Protein AF-S4PUN5-F1 (afdb_monomer)

pLDDT: mean 82.81, std 14.01, range [51.09, 97.31]

Structure (mmCIF, N/CA/C/O backbone):
data_AF-S4PUN5-F1
#
_entry.id   AF-S4PUN5-F1
#
loop_
_atom_site.group_PDB
_atom_site.id
_atom_site.type_symbol
_atom_site.label_atom_id
_atom_site.label_alt_id
_atom_site.label_comp_id
_atom_site.label_asym_id
_atom_site.label_entity_id
_atom_site.label_seq_id
_atom_site.pdbx_PDB_ins_code
_atom_site.Cartn_x
_atom_site.Cartn_y
_atom_site.Cartn_z
_atom_site.occupancy
_atom_site.B_iso_or_equiv
_atom_site.auth_seq_id
_atom_site.auth_comp_id
_atom_site.auth_asym_id
_atom_site.auth_atom_id
_atom_site.pdbx_PDB_model_num
ATOM 1 N N . MET A 1 1 ? 36.128 30.881 -1.973 1.00 51.19 1 MET A N 1
ATOM 2 C CA . MET A 1 1 ? 35.842 29.813 -2.955 1.00 51.19 1 MET A CA 1
ATOM 3 C C . MET A 1 1 ? 34.952 30.419 -4.022 1.00 51.19 1 MET A C 1
ATOM 5 O O . MET A 1 1 ? 33.898 30.947 -3.689 1.00 51.19 1 MET A O 1
ATOM 9 N N . SER A 1 2 ? 35.481 30.545 -5.239 1.00 54.75 2 SER A N 1
ATOM 10 C CA . SER A 1 2 ? 34.906 31.361 -6.318 1.00 54.75 2 SER A CA 1
ATOM 11 C C . SER A 1 2 ? 33.734 30.624 -6.969 1.00 54.75 2 SER A C 1
ATOM 13 O O . SER A 1 2 ? 33.783 29.408 -7.128 1.00 54.75 2 SER A O 1
ATOM 15 N N . GLU A 1 3 ? 32.700 31.346 -7.407 1.00 55.84 3 GLU A N 1
ATOM 16 C CA . GLU A 1 3 ? 31.520 30.792 -8.097 1.00 55.84 3 GLU A CA 1
ATOM 17 C C . GLU A 1 3 ? 31.858 29.901 -9.308 1.00 55.84 3 GLU A C 1
ATOM 19 O O . GLU A 1 3 ? 31.047 29.066 -9.705 1.00 55.84 3 GLU A O 1
ATOM 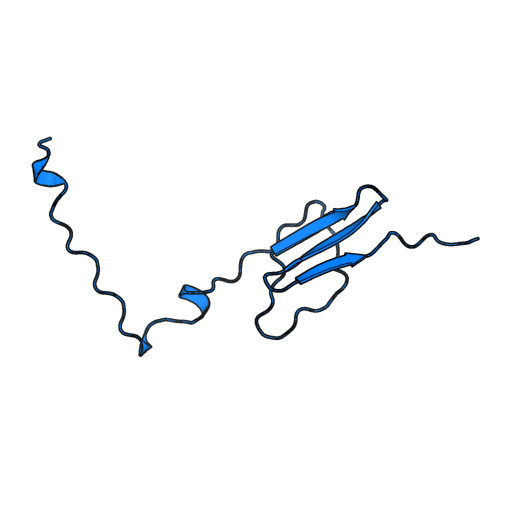24 N N . ARG A 1 4 ? 33.082 30.025 -9.839 1.00 56.62 4 ARG A N 1
ATOM 25 C CA . ARG A 1 4 ? 33.648 29.223 -10.933 1.00 56.62 4 ARG A CA 1
ATOM 26 C C . ARG A 1 4 ? 33.847 27.734 -10.621 1.00 56.62 4 ARG A C 1
ATOM 28 O O . ARG A 1 4 ? 33.980 26.958 -11.560 1.00 56.62 4 ARG A O 1
ATOM 35 N N . GLU A 1 5 ? 33.847 27.313 -9.357 1.00 55.34 5 GLU A N 1
ATOM 36 C CA . GLU A 1 5 ? 34.026 25.893 -8.990 1.00 55.34 5 GLU A CA 1
ATOM 37 C C . GLU A 1 5 ? 32.721 25.082 -9.019 1.00 55.34 5 GLU A C 1
ATOM 39 O O . GLU A 1 5 ? 32.761 23.855 -9.033 1.00 55.34 5 GLU A O 1
ATOM 44 N N . ARG A 1 6 ? 31.553 25.736 -9.101 1.00 56.19 6 ARG A N 1
ATOM 45 C CA . ARG A 1 6 ? 30.244 25.052 -9.123 1.00 56.19 6 ARG A CA 1
ATOM 46 C C . ARG A 1 6 ? 29.868 24.447 -10.482 1.00 56.19 6 ARG A C 1
ATOM 48 O O . ARG A 1 6 ? 28.818 23.825 -10.592 1.00 56.19 6 ARG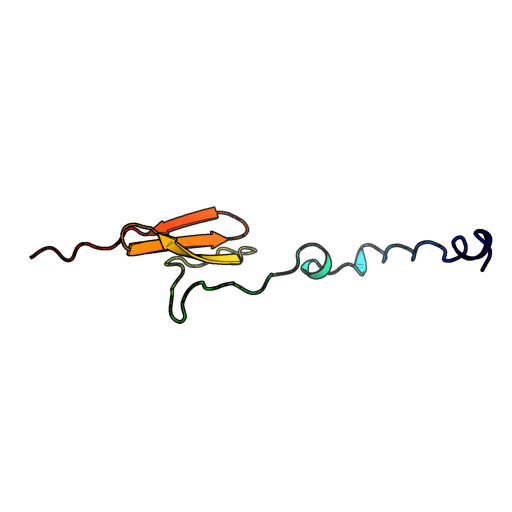 A O 1
ATOM 55 N N . TYR A 1 7 ? 30.698 24.616 -11.511 1.00 59.25 7 TYR A N 1
ATOM 56 C CA . TYR A 1 7 ? 30.350 24.286 -12.895 1.00 59.25 7 TYR A CA 1
ATOM 57 C C . TYR A 1 7 ? 31.395 23.378 -13.545 1.00 59.25 7 TYR A C 1
ATOM 59 O O . TYR A 1 7 ? 32.101 23.805 -14.455 1.00 59.25 7 TYR A O 1
ATOM 67 N N . ARG A 1 8 ? 31.567 22.135 -13.075 1.00 61.91 8 ARG A N 1
ATOM 68 C CA . ARG A 1 8 ? 32.383 21.165 -13.835 1.00 61.91 8 ARG A CA 1
ATOM 69 C C . ARG A 1 8 ? 32.171 19.690 -13.529 1.00 61.91 8 ARG A C 1
ATOM 71 O O . ARG A 1 8 ? 33.044 18.885 -13.836 1.00 61.91 8 ARG A O 1
ATOM 78 N N . THR A 1 9 ? 31.015 19.308 -13.003 1.00 62.97 9 THR A N 1
ATOM 79 C CA . THR A 1 9 ? 30.603 17.906 -13.106 1.00 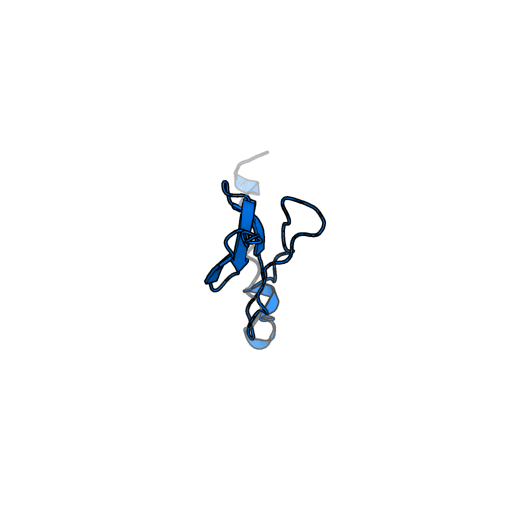62.97 9 THR A CA 1
ATOM 80 C C . THR A 1 9 ? 29.711 17.799 -14.339 1.00 62.97 9 THR A C 1
ATOM 82 O O . THR A 1 9 ? 28.628 18.387 -14.331 1.00 62.97 9 THR A O 1
ATOM 85 N N . PRO A 1 10 ? 30.150 17.137 -15.427 1.00 68.50 10 PRO A N 1
ATOM 86 C CA . PRO A 1 10 ? 29.224 16.798 -16.495 1.00 68.50 10 PRO A CA 1
ATOM 87 C C . PRO A 1 10 ? 28.059 16.009 -15.878 1.00 68.50 10 PRO A C 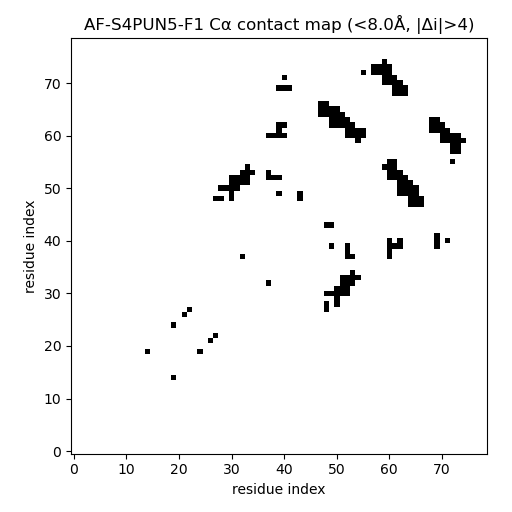1
ATOM 89 O O . PRO A 1 10 ? 28.314 15.194 -14.981 1.00 68.50 10 PRO A O 1
ATOM 92 N N . PRO A 1 11 ? 26.799 16.250 -16.294 1.00 70.88 11 PRO A N 1
ATOM 93 C CA . PRO A 1 11 ? 25.689 15.425 -15.839 1.00 70.88 11 PRO A CA 1
ATOM 94 C C . PRO A 1 11 ? 26.057 13.969 -16.113 1.00 70.88 11 PRO A C 1
ATOM 96 O O . PRO A 1 11 ? 26.562 13.656 -17.196 1.00 70.88 11 PRO A O 1
ATOM 99 N N . GLN A 1 12 ? 25.897 13.100 -15.110 1.00 72.06 12 GLN A N 1
ATOM 100 C CA . GLN A 1 12 ? 26.175 11.687 -15.324 1.00 72.06 12 GLN A CA 1
ATOM 101 C C . GLN A 1 12 ? 25.347 11.216 -16.525 1.00 72.06 12 GLN A C 1
ATOM 103 O O . GLN A 1 12 ? 24.151 11.512 -16.571 1.00 72.06 12 GLN A O 1
ATOM 108 N N . PRO A 1 13 ? 25.968 10.540 -17.508 1.00 73.75 13 PRO A N 1
ATOM 109 C CA . PRO A 1 13 ? 25.232 10.033 -18.650 1.00 73.75 13 PRO A CA 1
ATOM 110 C C . PRO A 1 13 ? 24.146 9.090 -18.142 1.00 73.75 13 PRO A C 1
ATOM 112 O O . PRO A 1 13 ? 24.425 8.215 -17.317 1.00 73.75 13 PRO A O 1
ATOM 115 N N . GLU A 1 14 ? 22.916 9.290 -18.618 1.00 70.75 14 GLU A N 1
ATOM 116 C CA . GLU A 1 14 ? 21.815 8.395 -18.283 1.00 70.75 14 GLU A CA 1
ATOM 117 C C . GLU A 1 14 ? 22.225 6.952 -18.615 1.00 70.75 14 GLU A C 1
ATOM 119 O O . GLU A 1 14 ? 22.806 6.699 -19.681 1.00 70.75 14 GLU A O 1
ATOM 124 N N . PRO A 1 15 ? 21.987 5.992 -17.704 1.00 72.56 15 PRO A N 1
ATOM 125 C CA . PRO A 1 15 ? 22.280 4.601 -17.985 1.00 72.56 15 PRO A CA 1
ATOM 126 C C . PRO A 1 15 ? 21.516 4.187 -19.247 1.00 72.56 15 PRO A C 1
ATOM 128 O O . PRO A 1 15 ? 20.342 4.530 -19.401 1.00 72.56 15 PRO A O 1
ATOM 131 N N . PRO A 1 16 ? 22.154 3.449 -20.168 1.00 75.75 16 PRO A N 1
ATOM 132 C CA . PRO A 1 16 ? 21.486 3.046 -21.391 1.00 75.75 16 PRO A CA 1
ATOM 133 C C . PRO A 1 16 ? 20.229 2.221 -21.052 1.00 75.75 16 PRO A C 1
ATOM 135 O O . PRO A 1 16 ? 20.240 1.506 -20.049 1.00 75.75 16 PRO A O 1
ATOM 138 N N . PRO A 1 17 ? 19.161 2.260 -21.872 1.00 67.69 17 PRO A N 1
ATOM 139 C CA . PRO A 1 17 ? 17.831 1.750 -21.502 1.00 67.69 17 PRO A CA 1
ATOM 140 C C . PRO A 1 17 ? 17.811 0.296 -21.010 1.00 67.69 17 PRO A C 1
ATOM 142 O O . PRO A 1 17 ? 17.021 -0.070 -20.149 1.00 67.69 17 PRO A O 1
ATOM 145 N N . HIS A 1 18 ? 18.731 -0.532 -21.512 1.00 71.81 18 HIS A N 1
ATOM 146 C CA . HIS A 1 18 ? 18.891 -1.937 -21.126 1.00 71.81 18 HIS A CA 1
ATOM 147 C C . HIS A 1 18 ? 19.541 -2.149 -19.742 1.00 71.81 18 HIS A C 1
ATOM 149 O O . HIS A 1 18 ? 19.650 -3.284 -19.283 1.00 71.81 18 HIS A O 1
ATOM 155 N N . ARG A 1 19 ? 20.012 -1.082 -19.083 1.00 75.50 19 ARG A N 1
ATOM 156 C CA . ARG A 1 19 ? 20.602 -1.089 -17.734 1.00 75.50 19 ARG A CA 1
ATOM 157 C C . ARG A 1 19 ? 19.685 -0.506 -16.662 1.00 75.50 19 ARG A C 1
ATOM 159 O O . ARG A 1 19 ? 20.052 -0.559 -15.492 1.00 75.50 19 ARG A O 1
ATOM 166 N N . VAL A 1 20 ? 18.522 0.024 -17.033 1.00 77.06 20 VAL A N 1
ATOM 167 C CA . VAL A 1 20 ? 17.556 0.566 -16.074 1.00 77.06 20 VAL A CA 1
ATOM 168 C C . VAL A 1 20 ? 16.697 -0.576 -15.550 1.00 77.06 20 VAL A C 1
ATOM 170 O O . VAL A 1 20 ? 15.944 -1.191 -16.308 1.00 77.06 20 VAL A O 1
ATOM 173 N N . ARG A 1 21 ? 16.798 -0.897 -14.256 1.00 76.19 21 ARG A N 1
ATOM 174 C CA . ARG A 1 21 ? 15.873 -1.864 -13.656 1.00 76.19 21 ARG A CA 1
ATOM 175 C C . ARG A 1 21 ? 14.546 -1.163 -13.402 1.00 76.19 21 ARG A C 1
ATOM 177 O O . ARG A 1 21 ? 14.515 -0.014 -12.973 1.00 76.19 21 ARG A O 1
ATOM 184 N N . ALA A 1 22 ? 13.434 -1.874 -13.575 1.00 75.69 22 ALA A N 1
ATOM 185 C CA . ALA A 1 22 ? 12.115 -1.334 -13.238 1.00 75.69 22 ALA A CA 1
ATOM 186 C C . ALA A 1 22 ? 12.032 -0.868 -11.768 1.00 75.69 22 ALA A C 1
ATOM 188 O O . ALA A 1 22 ? 11.360 0.116 -11.477 1.00 75.69 22 ALA A O 1
ATOM 189 N N . SER A 1 23 ? 12.769 -1.526 -10.863 1.00 75.38 23 SER A N 1
ATOM 190 C CA . SER A 1 23 ? 12.898 -1.135 -9.453 1.00 75.38 23 SER A CA 1
ATOM 191 C C . SER A 1 23 ? 13.566 0.220 -9.234 1.00 75.38 23 SER A C 1
ATOM 193 O O . SER A 1 23 ? 13.342 0.829 -8.194 1.00 75.38 23 SER A O 1
ATOM 195 N N . ASP A 1 24 ? 14.392 0.671 -10.177 1.00 78.31 24 ASP A N 1
ATOM 196 C CA . ASP A 1 24 ? 15.117 1.937 -10.070 1.00 78.31 24 ASP A CA 1
ATOM 197 C C . ASP A 1 24 ? 14.199 3.109 -10.448 1.00 78.31 24 ASP A C 1
ATOM 199 O O . ASP A 1 24 ? 14.304 4.190 -9.876 1.00 78.31 24 ASP A O 1
ATOM 203 N N . LEU A 1 25 ? 13.260 2.877 -11.375 1.00 77.75 25 LEU A N 1
ATOM 204 C CA . LEU A 1 25 ? 12.244 3.855 -11.783 1.00 77.75 25 LEU A CA 1
ATOM 205 C C . LEU A 1 25 ? 11.018 3.852 -10.864 1.00 77.75 25 LEU A C 1
ATOM 207 O O . LEU A 1 25 ? 10.428 4.899 -10.609 1.00 77.75 25 LEU A O 1
ATOM 211 N N . TYR A 1 26 ? 10.634 2.676 -10.366 1.00 75.81 26 TYR A N 1
ATOM 212 C CA . TYR A 1 26 ? 9.450 2.473 -9.535 1.00 75.81 26 TYR A CA 1
ATOM 213 C C . TYR A 1 26 ? 9.831 1.701 -8.266 1.00 75.81 26 TYR A C 1
ATOM 215 O O . TYR A 1 26 ? 9.510 0.513 -8.130 1.00 75.81 26 TYR A O 1
ATOM 223 N N . PRO A 1 27 ? 10.554 2.347 -7.333 1.00 83.00 27 PRO A N 1
ATOM 224 C CA . PRO A 1 27 ? 11.004 1.691 -6.120 1.00 83.00 27 PRO A CA 1
ATOM 225 C C . PRO A 1 27 ? 9.812 1.288 -5.252 1.00 83.00 27 PRO A C 1
ATOM 227 O O . PRO A 1 27 ? 8.921 2.086 -4.952 1.00 83.00 27 PRO A O 1
ATOM 230 N N . ARG A 1 28 ? 9.818 0.030 -4.805 1.00 86.81 28 ARG A N 1
ATOM 231 C CA . ARG A 1 28 ? 8.849 -0.466 -3.829 1.00 86.81 28 ARG A CA 1
ATOM 232 C C . ARG A 1 28 ? 9.170 0.141 -2.468 1.00 86.81 28 ARG A C 1
ATOM 234 O O . ARG A 1 28 ? 10.135 -0.261 -1.819 1.00 86.81 28 ARG A O 1
ATOM 241 N N . LEU A 1 29 ? 8.355 1.100 -2.040 1.00 84.81 29 LEU A N 1
ATOM 242 C CA . LEU A 1 29 ? 8.503 1.721 -0.729 1.00 84.81 29 LEU A CA 1
ATOM 243 C C . LEU A 1 29 ? 8.188 0.714 0.383 1.00 84.81 29 LEU A C 1
ATOM 245 O O . LEU A 1 29 ? 7.337 -0.168 0.230 1.00 84.81 29 LEU A O 1
ATOM 249 N N . ARG A 1 30 ? 8.883 0.853 1.515 1.00 90.50 30 ARG A N 1
ATOM 250 C CA . ARG A 1 30 ? 8.565 0.093 2.726 1.00 90.50 30 ARG A CA 1
ATOM 251 C C . ARG A 1 30 ? 7.201 0.546 3.240 1.00 90.50 30 ARG A C 1
ATOM 253 O O . ARG A 1 30 ? 6.968 1.741 3.379 1.00 90.50 30 ARG A O 1
ATOM 260 N N . THR A 1 31 ? 6.336 -0.411 3.557 1.00 94.50 31 THR A N 1
ATOM 261 C CA . THR A 1 31 ? 5.022 -0.116 4.129 1.00 94.50 31 THR A CA 1
ATOM 262 C C . THR A 1 31 ? 5.163 0.528 5.507 1.00 94.50 31 THR A C 1
ATOM 264 O O . THR A 1 31 ? 5.840 -0.016 6.384 1.00 94.50 31 THR A O 1
ATOM 267 N N . HIS A 1 32 ? 4.513 1.674 5.687 1.00 95.44 32 HIS A N 1
ATOM 268 C CA . HIS A 1 32 ? 4.330 2.328 6.974 1.00 95.44 32 HIS A CA 1
ATOM 269 C C . HIS A 1 32 ? 3.085 1.777 7.674 1.00 95.44 32 HIS A C 1
ATOM 271 O O . HIS A 1 32 ? 2.031 1.653 7.054 1.00 95.44 32 HIS A O 1
ATOM 277 N N . TYR A 1 33 ? 3.200 1.488 8.965 1.00 96.25 33 TYR A N 1
ATOM 278 C CA . TYR A 1 33 ? 2.081 1.084 9.810 1.00 96.25 33 TYR A CA 1
ATOM 279 C C . TYR A 1 33 ? 1.982 2.073 10.965 1.00 96.25 33 TYR A C 1
ATOM 281 O O . TYR A 1 33 ? 2.969 2.254 11.677 1.00 96.25 33 TYR A O 1
ATOM 289 N N . ASP A 1 34 ? 0.819 2.695 11.150 1.00 94.88 34 ASP A N 1
ATOM 290 C CA . ASP A 1 34 ? 0.602 3.605 12.285 1.00 94.88 34 ASP A CA 1
ATOM 291 C C . ASP A 1 34 ? 0.672 2.865 13.627 1.00 94.88 34 ASP A C 1
ATOM 293 O O . ASP A 1 34 ? 1.180 3.392 14.613 1.00 94.88 34 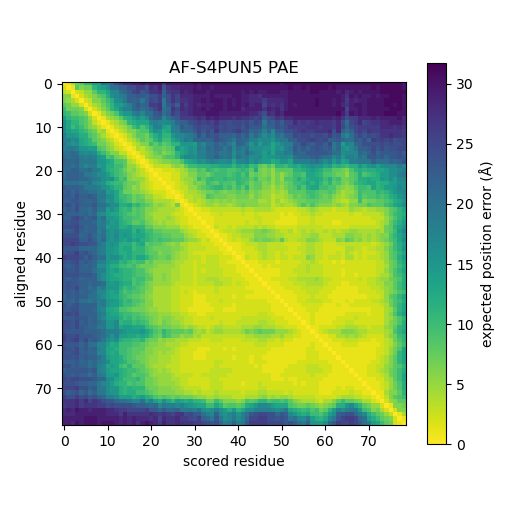ASP A O 1
ATOM 297 N N . GLU A 1 35 ? 0.188 1.621 13.648 1.00 92.88 35 GLU A N 1
ATOM 298 C CA . GLU A 1 35 ? 0.208 0.737 14.810 1.00 92.88 35 GLU A CA 1
ATOM 299 C C . GLU A 1 35 ? 0.797 -0.630 14.415 1.00 92.88 35 GLU A C 1
ATOM 301 O O . GLU A 1 35 ? 0.501 -1.148 13.330 1.00 92.88 35 GLU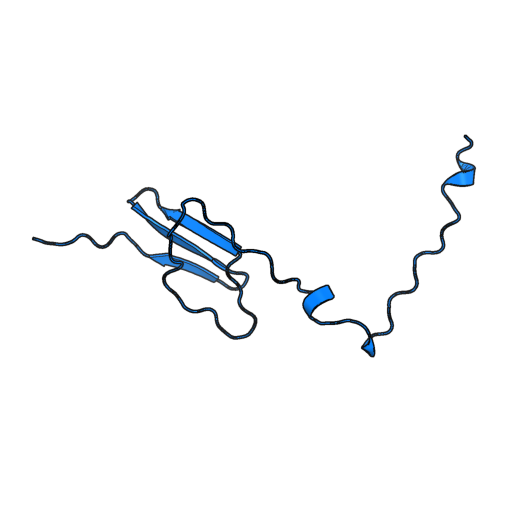 A O 1
ATOM 306 N N . PRO A 1 36 ? 1.600 -1.272 15.281 1.00 90.56 36 PRO A N 1
ATOM 307 C CA . PRO A 1 36 ? 2.030 -2.647 15.062 1.00 90.56 36 PRO A CA 1
ATOM 308 C C . PRO A 1 36 ? 0.834 -3.606 14.965 1.00 90.56 36 PRO A C 1
ATOM 310 O O . PRO A 1 36 ? -0.086 -3.551 15.776 1.00 90.56 36 PRO A O 1
ATOM 313 N N . GLY A 1 37 ? 0.872 -4.529 14.001 1.00 87.62 37 GLY A N 1
ATOM 314 C CA . GLY A 1 37 ? -0.140 -5.583 13.862 1.00 87.62 37 GLY A CA 1
ATOM 315 C C . GLY A 1 37 ? -1.395 -5.195 13.075 1.00 87.62 37 GLY A C 1
ATOM 316 O O . GLY A 1 37 ? -2.323 -5.999 13.003 1.00 87.62 37 GLY A O 1
ATOM 317 N N . LEU A 1 38 ? -1.442 -4.005 12.464 1.00 91.75 38 LEU A N 1
ATOM 318 C CA . LEU A 1 38 ? -2.485 -3.685 11.488 1.00 91.75 38 LEU A CA 1
ATOM 319 C C . LEU A 1 38 ? -2.328 -4.526 10.217 1.00 91.75 38 LEU A C 1
ATOM 321 O O . LEU A 1 38 ? -1.220 -4.762 9.739 1.00 91.75 38 LEU A O 1
ATOM 325 N N . ASP A 1 39 ? -3.463 -4.921 9.649 1.00 91.00 39 ASP A N 1
ATOM 326 C CA . ASP A 1 39 ? -3.558 -5.630 8.374 1.00 91.00 39 ASP A CA 1
ATOM 327 C C . ASP A 1 39 ? -4.257 -4.728 7.351 1.00 91.00 39 ASP A C 1
ATOM 329 O O . ASP A 1 39 ? -5.255 -4.085 7.670 1.00 91.00 39 ASP A O 1
ATOM 333 N N . ALA A 1 40 ? -3.758 -4.684 6.117 1.00 92.62 40 ALA A N 1
ATOM 334 C CA . ALA A 1 40 ? -4.372 -3.922 5.036 1.00 92.62 40 ALA A CA 1
ATOM 335 C C . ALA A 1 40 ? -5.764 -4.451 4.639 1.00 92.62 40 ALA A C 1
ATOM 337 O O . ALA A 1 40 ? -6.555 -3.713 4.045 1.00 92.62 40 ALA A O 1
ATOM 338 N N . GLY A 1 41 ? -6.069 -5.717 4.953 1.00 90.50 41 GLY A N 1
ATOM 339 C CA . GLY A 1 41 ? -7.375 -6.324 4.679 1.00 90.50 41 GLY A CA 1
ATOM 340 C C . GLY A 1 41 ? -7.615 -6.630 3.198 1.00 90.50 41 GLY A C 1
ATOM 341 O O . GLY A 1 41 ? -8.743 -6.909 2.796 1.00 90.50 41 GLY A O 1
ATOM 342 N N . PHE A 1 42 ? -6.565 -6.574 2.377 1.00 93.38 42 PHE A N 1
ATOM 343 C CA . PHE A 1 42 ? -6.588 -6.968 0.974 1.00 93.38 42 PHE A CA 1
ATOM 344 C C . PHE A 1 42 ? -5.220 -7.496 0.534 1.00 93.38 42 PHE A C 1
ATOM 346 O O . PHE A 1 42 ? -4.181 -7.140 1.092 1.00 93.38 42 PHE A O 1
ATOM 353 N N . SER A 1 43 ? -5.212 -8.314 -0.518 1.00 94.88 43 SER A N 1
ATOM 354 C CA . SER A 1 43 ? -3.979 -8.771 -1.163 1.00 94.88 43 SER A CA 1
ATOM 355 C C . SER A 1 43 ? -3.628 -7.872 -2.356 1.00 94.88 43 SER A C 1
ATOM 357 O O . SER A 1 43 ? -4.499 -7.647 -3.208 1.00 94.88 43 SER A O 1
ATOM 359 N N . PRO A 1 44 ? -2.390 -7.346 -2.442 1.00 94.62 44 PRO A N 1
ATOM 360 C CA . PRO A 1 44 ? -1.951 -6.556 -3.588 1.00 94.62 44 PRO A CA 1
ATOM 361 C C . PRO A 1 44 ? -1.982 -7.349 -4.902 1.00 94.62 44 PRO A C 1
ATOM 363 O O . PRO A 1 44 ? -1.644 -8.534 -4.920 1.00 94.62 44 PRO A O 1
ATOM 366 N N . ILE A 1 45 ? -2.354 -6.695 -6.004 1.00 94.25 45 ILE A N 1
ATOM 367 C CA . ILE A 1 45 ? -2.228 -7.245 -7.364 1.00 94.25 45 ILE A CA 1
ATOM 368 C C . ILE A 1 45 ? -0.776 -7.159 -7.873 1.00 94.25 45 ILE A C 1
ATOM 370 O O . ILE A 1 45 ? 0.099 -6.574 -7.232 1.00 94.25 45 ILE A O 1
ATOM 374 N N . CYS A 1 46 ? -0.486 -7.730 -9.046 1.00 91.25 46 CYS A N 1
ATOM 375 C CA . CYS A 1 46 ? 0.843 -7.638 -9.656 1.00 91.25 46 CYS A CA 1
ATOM 376 C C . CYS A 1 46 ? 1.273 -6.173 -9.858 1.00 91.25 46 CYS A C 1
ATOM 378 O O . CYS A 1 46 ? 0.559 -5.395 -10.483 1.00 91.25 46 CYS A O 1
ATOM 380 N N . GLY A 1 47 ? 2.450 -5.809 -9.340 1.00 88.50 47 GLY A N 1
ATOM 381 C CA . GLY A 1 47 ? 2.971 -4.435 -9.388 1.00 88.50 47 GLY A CA 1
ATOM 382 C C . GLY A 1 47 ? 2.411 -3.501 -8.307 1.00 88.50 47 GLY A C 1
ATOM 383 O O . GLY A 1 47 ? 2.900 -2.380 -8.154 1.00 88.50 47 GLY A O 1
ATOM 384 N N . GLU A 1 48 ? 1.436 -3.956 -7.519 1.00 92.94 48 GLU A N 1
ATOM 385 C CA . GLU A 1 48 ? 0.898 -3.198 -6.397 1.00 92.94 48 GLU A CA 1
ATOM 386 C C . GLU A 1 48 ? 1.735 -3.425 -5.129 1.00 92.94 48 GLU A C 1
ATOM 388 O O . GLU A 1 48 ? 2.144 -4.542 -4.799 1.00 92.94 48 GLU A O 1
ATOM 393 N N . PHE A 1 49 ? 1.969 -2.356 -4.375 1.00 92.81 49 PHE A N 1
ATOM 394 C CA . PHE A 1 49 ? 2.546 -2.414 -3.042 1.00 92.81 49 PHE A CA 1
ATOM 395 C C . PHE A 1 49 ? 1.848 -1.439 -2.100 1.00 92.81 49 PHE A C 1
ATOM 397 O O . PHE A 1 49 ? 1.477 -0.325 -2.472 1.00 92.81 49 PHE A O 1
ATOM 404 N N . ILE A 1 50 ? 1.680 -1.877 -0.855 1.00 95.50 50 ILE A N 1
ATOM 405 C CA . ILE A 1 50 ? 1.051 -1.088 0.201 1.00 95.50 50 ILE A CA 1
ATOM 406 C C . ILE A 1 50 ? 2.078 -0.082 0.719 1.00 95.50 50 ILE A C 1
ATOM 408 O O . ILE A 1 50 ? 3.182 -0.461 1.113 1.00 95.50 50 ILE A O 1
ATOM 412 N N . GLN A 1 51 ? 1.711 1.193 0.712 1.00 95.38 51 GLN A N 1
ATOM 413 C CA . GLN A 1 51 ? 2.549 2.288 1.191 1.00 95.38 51 GLN A CA 1
ATOM 414 C C . GLN A 1 51 ? 2.267 2.590 2.660 1.00 95.38 51 GLN A C 1
ATOM 416 O O . GLN A 1 51 ? 3.200 2.834 3.420 1.00 95.38 51 GLN A O 1
ATOM 421 N N . TRP A 1 52 ? 0.999 2.533 3.065 1.00 96.50 52 TRP A N 1
ATOM 422 C CA . TRP A 1 52 ? 0.573 2.929 4.401 1.00 96.50 52 TRP A CA 1
ATOM 423 C C . TRP A 1 52 ? -0.655 2.142 4.867 1.00 96.50 52 TRP A C 1
ATOM 425 O O . TRP A 1 52 ? -1.549 1.860 4.065 1.00 96.50 52 TRP A O 1
ATOM 435 N N . VAL A 1 53 ? -0.699 1.807 6.155 1.00 97.31 53 VAL A N 1
ATOM 436 C CA . VAL A 1 53 ? -1.844 1.195 6.838 1.00 97.31 53 VAL A CA 1
ATOM 437 C C . VAL A 1 53 ? -2.063 1.903 8.173 1.00 97.31 53 VAL A C 1
ATOM 439 O O . VAL A 1 53 ? -1.130 2.035 8.969 1.00 97.31 53 VAL A O 1
ATOM 442 N N . GLY A 1 54 ? -3.301 2.313 8.430 1.00 96.75 54 GLY A N 1
ATOM 443 C CA . GLY A 1 54 ? -3.688 3.038 9.633 1.00 96.75 54 GLY A CA 1
ATOM 444 C C . GLY A 1 54 ? -5.120 2.751 10.072 1.00 96.75 54 GLY A C 1
ATOM 445 O O . GLY A 1 54 ? -5.823 1.905 9.510 1.00 96.75 54 GLY A O 1
ATOM 446 N N . ARG A 1 55 ? -5.560 3.468 11.104 1.00 95.19 55 ARG A N 1
ATOM 447 C CA . ARG A 1 55 ? -6.920 3.379 11.646 1.00 95.19 55 ARG A CA 1
ATOM 448 C C . ARG A 1 55 ? -7.807 4.474 11.079 1.00 95.19 55 ARG A C 1
ATOM 450 O O . ARG A 1 55 ? -7.384 5.612 10.902 1.00 95.19 55 ARG A O 1
ATOM 457 N N . THR A 1 56 ? -9.068 4.142 10.846 1.00 93.50 56 THR A N 1
ATOM 458 C CA . THR A 1 56 ? -10.106 5.156 10.649 1.00 93.50 56 THR A CA 1
ATOM 459 C C . THR A 1 56 ? -10.627 5.634 12.008 1.00 93.50 56 THR A C 1
ATOM 461 O O . THR A 1 56 ? -10.519 4.926 13.011 1.00 93.50 56 THR A O 1
ATOM 464 N N . ALA A 1 57 ? -11.212 6.835 12.065 1.00 91.44 57 ALA A N 1
ATOM 465 C CA . ALA A 1 57 ? -11.692 7.432 13.320 1.00 91.44 57 ALA A CA 1
ATOM 466 C C . ALA A 1 57 ? -12.797 6.612 14.022 1.00 91.44 57 ALA A C 1
ATOM 468 O O . ALA A 1 57 ? -12.960 6.690 15.236 1.00 91.44 57 ALA A O 1
ATOM 469 N N . ASP A 1 58 ? -13.540 5.800 13.273 1.00 89.88 58 ASP A N 1
ATOM 470 C CA . ASP A 1 58 ? -14.560 4.863 13.760 1.00 89.88 58 ASP A CA 1
ATOM 471 C C . ASP A 1 58 ? -13.984 3.492 14.185 1.00 89.88 58 ASP A C 1
ATOM 473 O O . ASP A 1 58 ? -14.727 2.563 14.519 1.00 89.88 58 ASP A O 1
ATOM 477 N N . GLY A 1 59 ? -12.655 3.351 14.205 1.00 89.62 59 GLY A N 1
ATOM 478 C CA . GLY A 1 59 ? -11.949 2.147 14.647 1.00 89.62 59 GLY A CA 1
ATOM 479 C C . GLY A 1 59 ? -11.868 1.035 13.600 1.00 89.62 59 GLY A C 1
ATOM 480 O O . GLY A 1 59 ? -11.609 -0.117 13.958 1.00 89.62 59 GLY A O 1
ATOM 481 N N . GLY A 1 60 ? -12.131 1.349 12.331 1.00 92.69 60 GLY A N 1
ATOM 482 C CA . GLY A 1 60 ? -11.838 0.487 11.188 1.00 92.69 60 GLY A CA 1
ATOM 483 C C . GLY A 1 60 ? -10.370 0.578 10.763 1.00 92.69 60 GLY A C 1
ATOM 484 O O . GLY A 1 60 ? -9.527 1.136 11.471 1.00 92.69 60 GLY A O 1
ATOM 485 N N . THR A 1 61 ? -10.068 0.021 9.596 1.00 95.31 61 THR A N 1
ATOM 486 C CA . THR A 1 61 ? -8.735 0.050 8.991 1.00 95.31 61 THR A CA 1
ATOM 487 C C . THR A 1 61 ? -8.790 0.748 7.641 1.00 95.31 61 THR A C 1
ATOM 489 O O . THR A 1 61 ? -9.704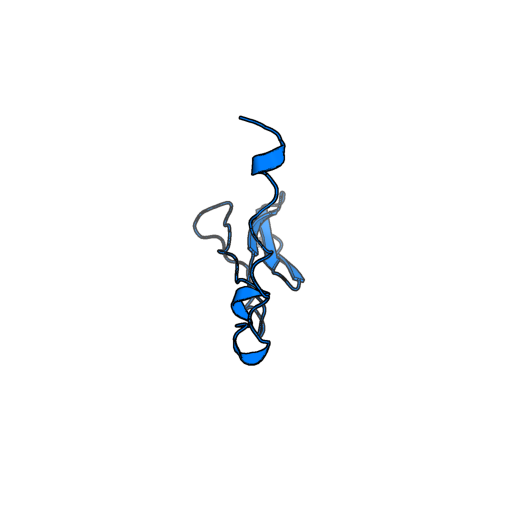 0.526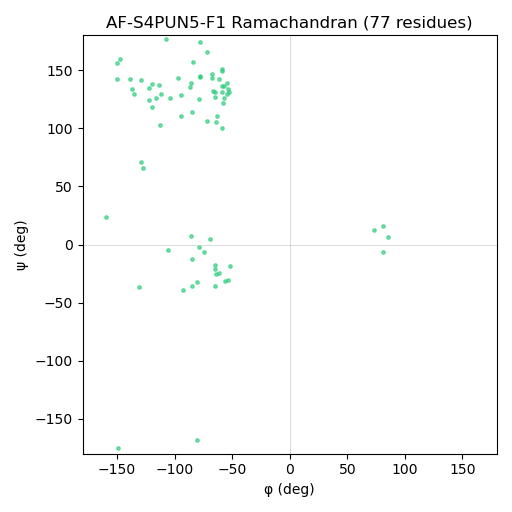 6.846 1.00 95.31 61 THR A O 1
ATOM 492 N N . ILE A 1 62 ? -7.792 1.579 7.367 1.00 96.81 62 ILE A N 1
ATOM 493 C CA . ILE A 1 62 ? -7.571 2.216 6.073 1.00 96.81 62 ILE A CA 1
ATOM 494 C C . ILE A 1 62 ? -6.177 1.835 5.582 1.00 96.81 62 ILE A C 1
ATOM 496 O O . ILE A 1 62 ? -5.212 1.842 6.343 1.00 96.81 62 ILE A O 1
ATOM 500 N N . ALA A 1 63 ? -6.068 1.470 4.312 1.00 97.12 63 ALA A N 1
ATOM 501 C CA . ALA A 1 63 ? -4.807 1.083 3.704 1.00 97.12 63 ALA A CA 1
ATOM 502 C C . ALA A 1 63 ? -4.671 1.708 2.318 1.00 97.12 63 ALA A C 1
ATOM 504 O O . ALA A 1 63 ? -5.596 1.670 1.508 1.00 97.12 63 ALA A O 1
ATOM 505 N N . MET A 1 64 ? -3.503 2.279 2.043 1.00 96.81 64 MET A N 1
ATOM 506 C CA . MET A 1 64 ? -3.184 2.949 0.788 1.00 96.81 64 MET A CA 1
ATOM 507 C C . MET A 1 64 ? -2.057 2.205 0.079 1.00 96.81 64 MET A C 1
ATOM 509 O O . MET A 1 64 ? -0.982 1.987 0.646 1.00 96.81 64 MET A O 1
ATOM 513 N N . SER A 1 65 ? -2.289 1.834 -1.175 1.00 95.75 65 SER A N 1
ATOM 514 C CA . SER A 1 65 ? -1.268 1.308 -2.078 1.00 95.75 65 SER A CA 1
ATOM 515 C C . SER A 1 65 ? -0.905 2.326 -3.156 1.00 95.75 65 SER A C 1
ATOM 517 O O . SER A 1 65 ? -1.489 3.400 -3.257 1.00 95.75 65 SER A O 1
ATOM 519 N N . ASN A 1 66 ? 0.061 1.977 -4.002 1.00 93.50 66 ASN A N 1
ATOM 520 C CA . ASN A 1 66 ? 0.345 2.698 -5.246 1.00 93.50 66 ASN A CA 1
ATOM 521 C C . ASN A 1 66 ? -0.746 2.558 -6.328 1.00 93.50 66 ASN A C 1
ATOM 523 O O . ASN A 1 66 ? -0.536 3.036 -7.439 1.00 93.50 66 ASN A O 1
ATOM 527 N N . TYR A 1 67 ? -1.874 1.905 -6.036 1.00 95.00 67 TYR A N 1
ATOM 528 C CA . TYR A 1 67 ? -2.952 1.673 -7.000 1.00 95.00 67 TYR A CA 1
ATOM 529 C C . TYR A 1 67 ? -4.345 2.036 -6.468 1.00 95.00 67 TYR A C 1
ATOM 531 O O . TYR A 1 67 ? -5.179 2.533 -7.220 1.00 95.00 67 TYR A O 1
ATOM 539 N N . ARG A 1 68 ? -4.623 1.804 -5.180 1.00 96.12 68 ARG A N 1
ATOM 540 C CA . ARG A 1 68 ? -5.950 2.002 -4.582 1.00 96.12 68 ARG A CA 1
ATOM 541 C C . ARG A 1 68 ? -5.875 2.439 -3.126 1.00 96.12 68 ARG A C 1
ATOM 543 O O . ARG A 1 68 ? -4.897 2.194 -2.421 1.00 96.12 68 ARG A O 1
ATOM 550 N N . LEU A 1 69 ? -6.981 3.021 -2.678 1.00 96.50 69 LEU A N 1
ATOM 551 C CA . LEU A 1 69 ? -7.298 3.225 -1.274 1.00 96.50 69 LEU A CA 1
ATOM 552 C C . LEU A 1 69 ? -8.344 2.187 -0.857 1.00 96.50 69 LEU A C 1
ATOM 554 O O . LEU A 1 69 ? -9.390 2.072 -1.494 1.00 96.50 69 LEU A O 1
ATOM 558 N N . HIS A 1 70 ? -8.059 1.429 0.195 1.00 96.19 70 HIS A N 1
ATOM 559 C CA . HIS A 1 70 ? -8.955 0.427 0.758 1.00 96.19 70 HIS A CA 1
ATOM 560 C C . HIS A 1 70 ? -9.429 0.868 2.142 1.00 96.19 70 HIS A C 1
ATOM 562 O O . HIS A 1 70 ? -8.622 1.228 2.999 1.00 96.19 70 HIS A O 1
ATOM 568 N N . LEU A 1 71 ? -10.742 0.828 2.354 1.00 94.81 71 LEU A N 1
ATOM 569 C CA . LEU A 1 71 ? -11.396 1.161 3.614 1.00 94.81 71 LEU A CA 1
ATOM 570 C C . LEU A 1 71 ? -12.148 -0.069 4.104 1.00 94.81 71 LEU A C 1
ATOM 572 O O . LEU A 1 71 ? -13.076 -0.538 3.446 1.00 94.81 71 LEU A O 1
ATOM 576 N N . GLN A 1 72 ? -11.764 -0.570 5.272 1.00 92.44 72 GLN A N 1
ATOM 577 C CA . GLN A 1 72 ? -12.450 -1.651 5.957 1.00 92.44 72 GLN A CA 1
ATOM 578 C C . GLN A 1 72 ? -13.078 -1.104 7.244 1.00 92.44 72 GLN A C 1
ATOM 580 O O . GLN A 1 72 ? -12.371 -0.904 8.234 1.00 92.44 72 GLN A O 1
ATOM 585 N N . PRO A 1 73 ? -14.402 -0.874 7.265 1.00 90.38 73 PRO A N 1
ATOM 586 C CA . PRO A 1 73 ? -15.090 -0.411 8.461 1.00 90.38 73 PRO A CA 1
ATOM 587 C C . PRO A 1 73 ? -14.910 -1.389 9.620 1.00 90.38 73 PRO A C 1
ATOM 589 O O . PRO A 1 73 ? -14.794 -2.607 9.424 1.00 90.38 73 PRO A O 1
ATOM 592 N N . ARG A 1 74 ? -14.950 -0.871 10.850 1.00 86.19 74 ARG A N 1
ATOM 593 C CA . ARG A 1 74 ? -14.969 -1.718 12.042 1.00 86.19 74 ARG A CA 1
ATOM 594 C C . ARG A 1 74 ? -16.175 -2.650 11.962 1.00 86.19 74 ARG A C 1
ATOM 596 O O . ARG A 1 74 ? -17.318 -2.192 11.920 1.00 86.19 74 ARG A O 1
ATOM 603 N N . ARG A 1 75 ? -15.947 -3.968 11.992 1.00 73.44 75 ARG A N 1
ATOM 604 C CA . ARG A 1 75 ? -17.053 -4.917 12.166 1.00 73.44 75 ARG A CA 1
ATOM 605 C C . ARG A 1 75 ? -17.672 -4.654 13.53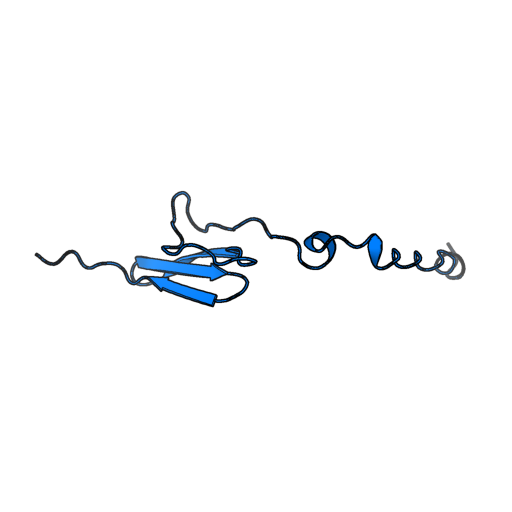8 1.00 73.44 75 ARG A C 1
ATOM 607 O O . ARG A 1 75 ? -17.050 -4.925 14.562 1.00 73.44 75 ARG A O 1
ATOM 614 N N . ARG A 1 76 ? -18.893 -4.114 13.568 1.00 65.44 76 ARG A N 1
ATOM 615 C CA . ARG A 1 76 ? -19.757 -4.239 14.744 1.00 65.44 76 ARG A CA 1
ATOM 616 C C . ARG A 1 76 ? -20.054 -5.727 14.883 1.00 65.44 76 ARG A C 1
ATOM 618 O O . ARG A 1 76 ? -20.804 -6.277 14.084 1.00 65.44 76 ARG A O 1
ATOM 625 N N . SER A 1 77 ? -19.435 -6.384 15.855 1.00 59.41 77 SER A N 1
ATOM 626 C CA . SER A 1 77 ? -19.984 -7.616 16.409 1.00 59.41 77 SER A CA 1
ATOM 627 C C . SER A 1 77 ? -21.378 -7.268 16.944 1.00 59.41 77 SER A C 1
ATOM 629 O O . SER A 1 77 ? -21.494 -6.587 17.962 1.00 59.41 77 SER A O 1
ATOM 631 N N . GLY A 1 78 ? -22.415 -7.592 16.168 1.00 60.66 78 GLY A N 1
ATOM 632 C CA . GLY A 1 78 ? -23.797 -7.631 16.650 1.00 60.66 78 GLY A CA 1
ATOM 633 C C . GLY A 1 78 ? -24.001 -8.841 17.570 1.00 60.66 78 GLY A C 1
ATOM 634 O O . GLY A 1 78 ? -23.129 -9.707 17.580 1.00 60.66 78 GLY A O 1
ATOM 635 N N . PRO A 1 79 ? -25.114 -8.848 18.319 1.00 51.09 79 PRO A N 1
ATOM 636 C CA . PRO A 1 79 ? -25.232 -9.239 19.730 1.00 51.09 79 PRO A CA 1
ATOM 637 C C . PRO A 1 79 ? -24.710 -10.631 20.089 1.00 51.09 79 PRO A C 1
ATOM 639 O O . PRO A 1 79 ? -24.835 -11.554 19.256 1.00 51.09 79 PRO A O 1
#

Sequence (79 aa):
MSERERYRTPPQPEPPPHRVRASDLYPRLRTHYDEPGLDAGFSPICGEFIQWVGRTADGGTIAMSNYRLHLQPRRRSGP

Mean predicted aligned error: 11.3 Å

Secondary structure (DSSP, 8-state):
--GGGGS--PPPPPPPGGG--HHHHS--PPPEESSTT---SS---TT--EEEEEE-TTS-EEEEESS-EEEE-------

Radius of gyration: 21.49 Å; Cα contacts (8 Å, |Δi|>4): 95; chains: 1; bounding box: 61×41×41 Å

Nearest PDB structures (foldseek):
  8rgj-assembly1_B  TM=5.985E-01  e=1.862E+00  Zea mays
  6qp9-assembly1_B  TM=7.275E-01  e=4.036E+00  Drosophila melanogaster
  1bx4-assembly1_A  TM=6.528E-01  e=3.548E+00  Homo sapiens
  3qqz-assembly1_A  TM=5.587E-01  e=2.118E+00  Escherichia coli ABU 83972
  2vh1-assembly1_A  TM=4.456E-01  e=1.348E+00  Escherichia coli

Solvent-accessible surface area (backbone atoms only — not comparable to full-atom values): 5329 Å² total; per-residue (Å²): 136,65,83,77,72,82,73,75,77,74,77,77,76,76,70,58,78,94,71,61,52,69,58,75,80,57,63,83,63,76,63,43,61,79,51,92,89,73,69,64,87,69,82,72,57,94,94,45,50,54,45,37,32,42,70,39,97,83,65,18,36,34,20,34,38,83,81,49,79,42,77,45,75,49,80,75,83,71,135

Foldseek 3Di:
DDPVVVPDDDPDPDDPPVPDDPCNVPPQADEAEPDPPDDCPDDADVVKHWNYWYADPQGWIWTDIPPDIDTGHPDPPDD

Organism: NCBI:txid116150